Protein AF-M7A077-F1 (afdb_monomer_lite)

Organism: NCBI:txid1193029

Foldseek 3Di:
DPPQVVVQVVLVVVLVVVVVLVCQLCVVDPDHDPPRHNPQDQKDKGWGADDPSPDIDIDMDGSDDDPDDDDDDDDDDDDDADADDDQQAKFFFADKFFDADDPPDPDDAGFMWTWTHGPPRHIYIAQEAEPVRHTHRGCPPPDHRHWMFGWHADPNHIYTYTD

InterPro domains:
  IPR050521 3-ketoacyl-CoA Thiolase [PTHR42689] (1-67)

Structure (mmCIF, N/CA/C/O backbone):
data_AF-M7A077-F1
#
_entry.id   AF-M7A077-F1
#
loop_
_atom_site.group_PDB
_atom_site.id
_atom_site.type_symbol
_atom_site.label_atom_id
_atom_site.label_alt_id
_atom_site.label_comp_id
_atom_site.label_asym_id
_atom_site.label_entity_id
_atom_site.label_seq_id
_atom_site.pdbx_PDB_ins_code
_atom_site.Cartn_x
_atom_site.Cartn_y
_atom_site.Cartn_z
_atom_site.occupancy
_atom_site.B_iso_or_equiv
_atom_site.auth_seq_id
_atom_site.auth_comp_id
_atom_site.auth_asym_id
_atom_site.auth_atom_id
_atom_site.pdbx_PDB_model_num
ATOM 1 N N . MET A 1 1 ? 6.817 17.463 9.841 1.00 39.44 1 MET A N 1
ATOM 2 C CA . MET A 1 1 ? 6.499 17.408 8.392 1.00 39.44 1 MET A CA 1
ATOM 3 C C . MET A 1 1 ? 7.681 16.947 7.508 1.00 39.44 1 MET A C 1
ATOM 5 O O . MET A 1 1 ? 7.687 17.249 6.327 1.00 39.44 1 MET A O 1
ATOM 9 N N . GLY A 1 2 ? 8.654 16.165 8.010 1.00 39.72 2 GLY A N 1
ATOM 10 C CA . GLY A 1 2 ? 9.812 15.716 7.203 1.00 39.72 2 GLY A CA 1
ATOM 11 C C . GLY A 1 2 ? 9.688 14.331 6.543 1.00 39.72 2 GLY A C 1
ATOM 12 O O . GLY A 1 2 ? 10.384 14.053 5.576 1.00 39.72 2 GLY A O 1
ATOM 13 N N . GLY A 1 3 ? 8.797 13.455 7.027 1.00 54.88 3 GLY A N 1
ATOM 14 C CA . GLY A 1 3 ? 8.741 12.056 6.569 1.00 54.88 3 GLY A CA 1
ATOM 15 C C . GLY A 1 3 ? 8.270 11.871 5.121 1.00 54.88 3 GLY A C 1
ATOM 16 O O . GLY A 1 3 ? 8.875 11.115 4.370 1.00 54.88 3 GLY A O 1
ATOM 17 N N . ILE A 1 4 ? 7.223 12.593 4.705 1.00 54.47 4 ILE A N 1
ATOM 18 C CA . ILE A 1 4 ? 6.615 12.428 3.371 1.00 54.47 4 ILE A CA 1
ATOM 19 C C . ILE A 1 4 ? 7.533 12.961 2.260 1.00 54.47 4 ILE A C 1
ATOM 21 O O . ILE A 1 4 ? 7.676 12.315 1.224 1.00 54.47 4 ILE A O 1
ATOM 25 N N . LEU A 1 5 ? 8.194 14.101 2.487 1.00 53.22 5 LEU A N 1
ATOM 26 C CA . LEU A 1 5 ? 9.133 14.688 1.522 1.00 53.22 5 LEU A CA 1
ATOM 27 C C . LEU A 1 5 ? 10.370 13.797 1.324 1.00 53.22 5 LEU A C 1
ATOM 29 O O . LEU A 1 5 ? 10.790 13.575 0.190 1.00 53.22 5 LEU A O 1
ATOM 33 N N . ASN A 1 6 ? 10.890 13.203 2.403 1.00 62.00 6 ASN A N 1
ATOM 34 C CA . ASN A 1 6 ? 12.006 12.257 2.326 1.00 62.00 6 ASN A CA 1
ATOM 35 C C . ASN A 1 6 ? 11.626 10.966 1.588 1.00 62.00 6 ASN A C 1
ATOM 37 O O . ASN A 1 6 ? 12.433 10.431 0.832 1.00 62.00 6 ASN A O 1
ATOM 41 N N . TYR A 1 7 ? 10.395 10.479 1.765 1.00 65.94 7 TYR A N 1
ATOM 42 C CA . TYR A 1 7 ? 9.915 9.277 1.083 1.00 65.94 7 TYR A CA 1
ATOM 43 C C . TYR A 1 7 ? 9.763 9.487 -0.430 1.00 65.94 7 TYR A C 1
ATOM 45 O O . TYR A 1 7 ? 10.222 8.666 -1.222 1.00 65.94 7 TYR A O 1
ATOM 53 N N . GLN A 1 8 ? 9.192 10.622 -0.850 1.00 67.06 8 GLN A N 1
ATOM 54 C CA . GLN A 1 8 ? 9.086 10.975 -2.271 1.00 67.06 8 GLN A CA 1
ATOM 55 C C . GLN A 1 8 ? 10.462 11.127 -2.933 1.00 67.06 8 GLN A C 1
ATOM 57 O O . GLN A 1 8 ? 10.668 10.633 -4.045 1.00 67.06 8 GLN A O 1
ATOM 62 N N . ALA A 1 9 ? 11.411 11.762 -2.240 1.00 71.25 9 ALA A N 1
ATOM 63 C CA . ALA A 1 9 ? 12.787 11.879 -2.708 1.00 71.25 9 ALA A CA 1
ATOM 64 C C . ALA A 1 9 ? 13.456 10.501 -2.854 1.00 71.25 9 ALA A C 1
ATOM 66 O O . ALA A 1 9 ? 14.005 10.205 -3.913 1.00 71.25 9 ALA A O 1
ATOM 67 N N . ALA A 1 10 ? 13.346 9.630 -1.846 1.00 76.94 10 ALA A N 1
ATOM 68 C CA . ALA A 1 10 ? 13.917 8.283 -1.883 1.00 76.94 10 ALA A CA 1
ATOM 69 C C . ALA A 1 10 ? 13.359 7.429 -3.037 1.00 76.94 10 ALA A C 1
ATOM 71 O O . ALA A 1 10 ? 14.128 6.794 -3.757 1.00 76.94 10 ALA A O 1
ATOM 72 N N . MET A 1 11 ? 12.041 7.460 -3.268 1.00 74.81 11 MET A N 1
ATOM 73 C CA . MET A 1 11 ? 11.418 6.755 -4.399 1.00 74.81 11 MET A CA 1
ATOM 74 C C . MET A 1 11 ? 11.903 7.284 -5.752 1.00 74.81 11 MET A C 1
ATOM 76 O O . MET A 1 11 ? 12.205 6.503 -6.653 1.00 74.81 11 MET A O 1
ATOM 80 N N . SER A 1 12 ? 12.021 8.607 -5.888 1.00 74.62 12 SER A N 1
ATOM 81 C CA . SER A 1 12 ? 12.482 9.235 -7.132 1.00 74.62 12 SER A CA 1
ATOM 82 C C . SER A 1 12 ? 13.937 8.870 -7.436 1.00 74.62 12 SER A C 1
ATOM 84 O O . SER A 1 12 ? 14.266 8.544 -8.575 1.00 74.62 12 SER A O 1
ATOM 86 N N . VAL A 1 13 ? 14.794 8.859 -6.409 1.00 82.50 13 VAL A N 1
ATOM 87 C CA . VAL A 1 13 ? 16.189 8.411 -6.520 1.00 82.50 13 VAL A CA 1
ATOM 88 C C . VAL A 1 13 ? 16.253 6.937 -6.920 1.00 82.50 13 VAL A C 1
ATOM 90 O O . VAL A 1 13 ? 16.989 6.614 -7.842 1.00 82.50 13 VAL A O 1
ATOM 93 N N . SER A 1 14 ? 15.441 6.064 -6.315 1.00 84.38 14 SER A N 1
ATOM 94 C CA . SER A 1 14 ? 15.400 4.633 -6.658 1.00 84.38 14 SER A CA 1
ATOM 95 C C . SER A 1 14 ? 15.002 4.376 -8.119 1.00 84.38 14 SER A C 1
ATOM 97 O O . SER A 1 14 ? 15.630 3.567 -8.805 1.00 84.38 14 SER A O 1
ATOM 99 N N . ALA A 1 15 ? 13.995 5.090 -8.630 1.00 83.19 15 ALA A N 1
ATOM 100 C CA . ALA A 1 15 ? 13.599 4.976 -10.033 1.00 83.19 15 ALA A CA 1
ATOM 101 C C . ALA A 1 15 ? 14.699 5.496 -10.978 1.00 83.19 15 ALA A C 1
ATOM 103 O O . ALA A 1 15 ? 14.980 4.879 -12.007 1.00 83.19 15 ALA A O 1
ATOM 104 N N . ALA A 1 16 ? 15.348 6.610 -10.616 1.00 85.69 16 ALA A N 1
ATOM 105 C CA . ALA A 1 16 ? 16.442 7.185 -11.391 1.00 85.69 16 ALA A CA 1
ATOM 106 C C . ALA A 1 16 ? 17.669 6.262 -11.435 1.00 85.69 16 ALA A C 1
ATOM 108 O O . ALA A 1 16 ? 18.238 6.074 -12.507 1.00 85.69 16 ALA A O 1
ATOM 109 N N . THR A 1 17 ? 18.048 5.637 -10.316 1.00 88.06 17 THR A N 1
ATOM 110 C CA . THR A 1 17 ? 19.149 4.661 -10.287 1.00 88.06 17 THR A CA 1
ATOM 111 C C . THR A 1 17 ? 18.831 3.434 -11.134 1.00 88.06 17 THR A C 1
ATOM 113 O O . THR A 1 17 ? 19.684 2.984 -11.888 1.00 88.06 17 THR A O 1
ATOM 116 N N . GLY A 1 18 ? 17.582 2.955 -11.118 1.00 88.56 18 GLY A N 1
ATOM 117 C CA . GLY A 1 18 ? 17.165 1.865 -12.003 1.00 88.56 18 GLY A CA 1
ATOM 118 C C . GLY A 1 18 ? 17.295 2.230 -13.486 1.00 88.56 18 GLY A C 1
ATOM 119 O O . GLY A 1 18 ? 17.763 1.423 -14.284 1.00 88.56 18 GLY A O 1
ATOM 120 N N . LEU A 1 19 ? 16.943 3.463 -13.870 1.00 89.62 19 LEU A N 1
ATOM 121 C CA . LEU A 1 19 ? 17.150 3.939 -15.242 1.00 89.62 19 LEU A CA 1
ATOM 122 C C . LEU A 1 19 ? 18.638 4.002 -15.608 1.00 89.62 19 LEU A C 1
ATOM 124 O O . LEU A 1 19 ? 18.996 3.695 -16.747 1.00 89.62 19 LEU A O 1
ATOM 128 N 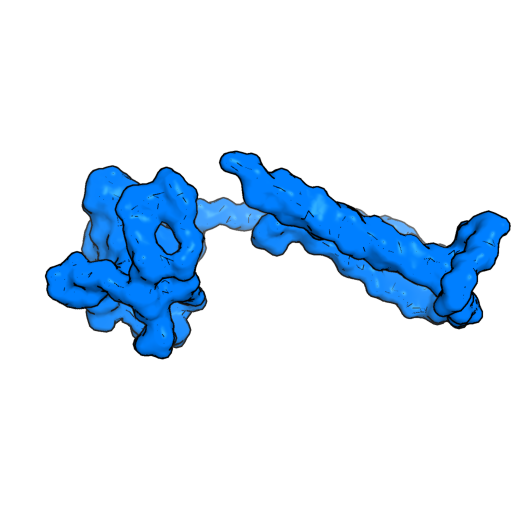N . VAL A 1 20 ? 19.487 4.377 -14.648 1.00 89.75 20 VAL A N 1
ATOM 129 C CA . VAL A 1 20 ? 20.937 4.392 -14.840 1.00 89.75 20 VAL A CA 1
ATOM 130 C C . VAL A 1 20 ? 21.465 2.991 -15.138 1.00 89.75 20 VAL A C 1
ATOM 132 O O . VAL A 1 20 ? 22.175 2.800 -16.123 1.00 89.75 20 VAL A O 1
ATOM 135 N N . ASP A 1 21 ? 21.038 1.990 -14.373 1.00 89.19 21 ASP A N 1
ATOM 136 C CA . ASP A 1 21 ? 21.452 0.601 -14.585 1.00 89.19 21 ASP A CA 1
ATOM 137 C C . ASP A 1 21 ? 20.998 0.066 -15.948 1.00 89.19 21 ASP A C 1
ATOM 139 O O . ASP A 1 21 ? 21.773 -0.570 -16.670 1.00 89.19 21 ASP A O 1
ATOM 143 N N . VAL A 1 22 ? 19.760 0.376 -16.356 1.00 91.62 22 VAL A N 1
ATOM 144 C CA . VAL A 1 22 ? 19.272 0.023 -17.696 1.00 91.62 22 VAL A CA 1
ATOM 145 C C . VAL A 1 22 ? 20.150 0.669 -18.768 1.00 91.62 22 VAL A C 1
ATOM 147 O O . VAL A 1 22 ? 20.626 -0.023 -19.665 1.00 91.62 22 VAL A O 1
ATOM 150 N N . ALA A 1 23 ? 20.419 1.972 -18.682 1.00 90.69 23 ALA A N 1
ATOM 151 C CA . ALA A 1 23 ? 21.260 2.654 -19.663 1.00 90.69 23 ALA A CA 1
ATOM 152 C C . ALA A 1 23 ? 22.685 2.070 -19.723 1.00 90.69 23 ALA A C 1
ATOM 154 O O . ALA A 1 23 ? 23.244 1.933 -20.816 1.00 90.69 23 ALA A O 1
ATOM 155 N N . ALA A 1 24 ? 23.246 1.658 -18.581 1.00 91.69 24 ALA A N 1
ATOM 156 C CA . ALA A 1 24 ? 24.561 1.029 -18.505 1.00 91.69 24 ALA A CA 1
ATOM 157 C C . ALA A 1 24 ? 24.590 -0.343 -19.193 1.00 91.69 24 ALA A C 1
ATOM 159 O O . ALA A 1 24 ? 25.453 -0.581 -20.037 1.00 91.69 24 ALA A O 1
ATOM 160 N N . H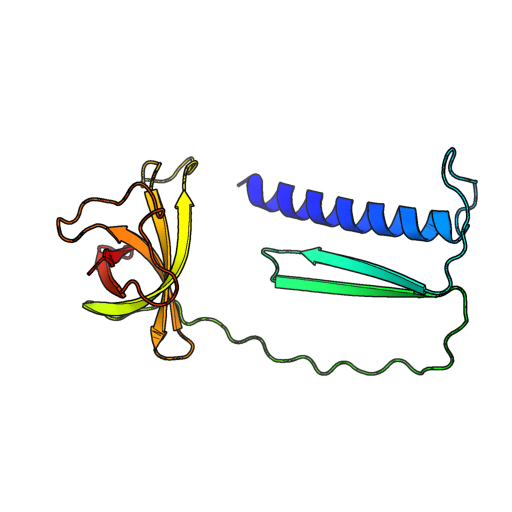IS A 1 25 ? 23.614 -1.217 -18.929 1.00 91.12 25 HIS A N 1
ATOM 161 C CA . HIS A 1 25 ? 23.548 -2.538 -19.566 1.00 91.12 25 HIS A CA 1
ATOM 162 C C . HIS A 1 25 ? 23.327 -2.481 -21.083 1.00 91.12 25 HIS A C 1
ATOM 164 O O . HIS A 1 25 ? 23.761 -3.383 -21.802 1.00 91.12 25 HIS A O 1
ATOM 170 N N . TYR A 1 26 ? 22.687 -1.425 -21.586 1.00 92.00 26 TYR A N 1
ATOM 171 C CA . TYR A 1 26 ? 22.537 -1.184 -23.025 1.00 92.00 26 TYR A CA 1
ATOM 172 C C . TYR A 1 26 ? 23.768 -0.512 -23.652 1.00 92.00 26 TYR A C 1
ATOM 174 O O . TYR A 1 26 ? 23.871 -0.461 -24.878 1.00 92.00 26 TYR A O 1
ATOM 182 N N . GLY A 1 27 ? 24.717 -0.036 -22.840 1.00 89.38 27 GLY A N 1
ATOM 183 C CA . GLY A 1 27 ? 25.904 0.677 -23.307 1.00 89.38 27 GLY A CA 1
ATOM 184 C C . GLY A 1 27 ? 25.581 2.061 -23.877 1.00 89.38 27 GLY A C 1
ATOM 185 O O . GLY A 1 27 ? 26.189 2.467 -24.860 1.00 89.38 27 GLY A O 1
ATOM 186 N N . LEU A 1 28 ? 24.596 2.762 -23.303 1.00 88.62 28 LEU A N 1
ATOM 187 C CA . LEU A 1 28 ? 24.149 4.083 -23.774 1.00 88.62 28 LEU A CA 1
ATOM 188 C C . LEU A 1 28 ? 24.957 5.251 -23.188 1.00 88.62 28 LEU A C 1
ATOM 190 O O . LEU A 1 28 ? 24.756 6.398 -23.587 1.00 88.62 28 LEU A O 1
ATOM 194 N N . TYR A 1 29 ? 25.850 4.986 -22.236 1.00 84.25 29 TYR A N 1
ATOM 195 C CA . TYR A 1 29 ? 26.703 6.014 -21.650 1.00 84.25 29 TYR A CA 1
ATOM 196 C C . TYR A 1 29 ? 27.903 6.346 -22.529 1.00 84.25 29 TYR A C 1
ATOM 198 O O . TYR A 1 29 ? 28.492 5.477 -23.162 1.00 84.25 29 TYR A O 1
ATOM 206 N N . SER A 1 30 ? 28.308 7.618 -22.507 1.00 79.25 30 SER A N 1
ATOM 207 C CA . SER A 1 30 ? 29.502 8.107 -23.206 1.00 79.25 30 SER A CA 1
ATOM 208 C C . SER A 1 30 ? 30.813 7.551 -22.638 1.00 79.25 30 SER A C 1
ATOM 210 O O . SER A 1 30 ? 31.835 7.590 -23.317 1.00 79.25 30 SER A O 1
ATOM 212 N N . LYS A 1 31 ? 30.794 7.038 -21.403 1.00 78.69 31 LYS A N 1
ATOM 213 C CA . LYS A 1 31 ? 31.918 6.370 -20.745 1.00 78.69 31 LYS A CA 1
ATOM 214 C C . LYS A 1 31 ? 31.429 5.066 -20.129 1.00 78.69 31 LYS A C 1
ATOM 216 O O . LYS A 1 31 ? 30.377 5.049 -19.492 1.00 78.69 31 LYS A O 1
ATOM 221 N N . GLU A 1 32 ? 32.197 3.994 -20.299 1.00 71.50 32 GLU A N 1
ATOM 222 C CA . GLU A 1 32 ? 31.885 2.712 -19.670 1.00 71.50 32 GLU A CA 1
ATOM 223 C C . GLU A 1 32 ? 31.888 2.855 -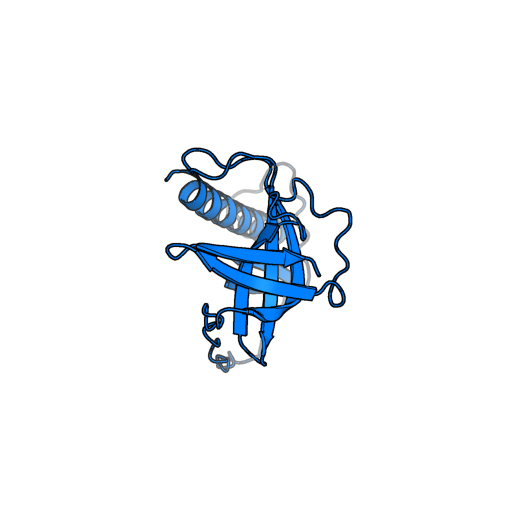18.145 1.00 71.50 32 GLU A C 1
ATOM 225 O O . GLU A 1 32 ? 32.810 3.430 -17.555 1.00 71.50 32 GLU A O 1
ATOM 230 N N . SER A 1 33 ? 30.828 2.353 -17.510 1.00 74.44 33 SER A N 1
ATOM 231 C CA . SER A 1 33 ? 30.757 2.311 -16.055 1.00 74.44 33 SER A CA 1
ATOM 232 C C . SER A 1 33 ? 31.672 1.194 -15.555 1.00 74.44 33 SER A C 1
ATOM 234 O O . SER A 1 33 ? 31.498 0.046 -15.979 1.00 74.44 33 SER A O 1
ATOM 236 N N . PRO A 1 34 ? 32.624 1.478 -14.648 1.00 73.62 34 PRO A N 1
ATOM 237 C CA . PRO A 1 34 ? 33.449 0.432 -14.069 1.00 73.62 34 PRO A CA 1
ATOM 238 C C . PRO A 1 34 ? 32.543 -0.595 -13.377 1.00 73.62 34 PRO A C 1
ATOM 240 O O . PRO A 1 34 ? 31.605 -0.227 -12.671 1.00 73.62 34 PRO A O 1
ATOM 243 N N . ASN A 1 35 ? 32.827 -1.881 -13.591 1.00 80.81 35 ASN A N 1
ATOM 244 C CA . ASN A 1 35 ? 32.112 -3.025 -13.008 1.00 80.81 35 ASN A CA 1
ATOM 245 C C . ASN A 1 35 ? 30.689 -3.303 -13.536 1.00 80.81 35 ASN A C 1
ATOM 247 O O . ASN A 1 35 ? 29.981 -4.104 -12.929 1.00 80.81 35 ASN A O 1
ATOM 251 N N . VAL A 1 36 ? 30.268 -2.717 -14.664 1.00 82.69 36 VAL A N 1
ATOM 252 C CA . VAL A 1 36 ? 28.998 -3.084 -15.319 1.00 82.69 36 VAL A CA 1
ATOM 253 C C . VAL A 1 36 ? 29.267 -3.790 -16.644 1.00 82.69 36 VAL A C 1
ATOM 255 O O . VAL A 1 36 ? 29.864 -3.220 -17.553 1.00 82.69 36 VAL A O 1
ATOM 258 N N . LEU A 1 37 ? 28.793 -5.032 -16.774 1.00 85.25 37 LEU A N 1
ATOM 259 C CA . LEU A 1 37 ? 28.849 -5.766 -18.037 1.00 85.25 37 LEU A CA 1
ATOM 260 C C . LEU A 1 37 ? 27.755 -5.263 -18.989 1.00 85.25 37 LEU A C 1
ATOM 262 O O . LEU A 1 37 ? 26.561 -5.329 -18.680 1.00 85.25 37 LEU A O 1
ATOM 266 N N . ILE A 1 38 ? 28.161 -4.811 -20.175 1.00 90.69 38 ILE A N 1
ATOM 267 C CA . ILE A 1 38 ? 27.242 -4.438 -21.254 1.00 90.69 38 ILE A CA 1
ATOM 268 C C . ILE A 1 38 ? 26.644 -5.721 -21.843 1.00 90.69 38 ILE A C 1
ATOM 270 O O . ILE A 1 38 ? 27.329 -6.484 -22.521 1.00 90.69 38 ILE A O 1
ATOM 274 N N . THR A 1 39 ? 25.360 -5.962 -21.582 1.00 91.19 39 THR A N 1
ATOM 275 C CA . THR A 1 39 ? 24.652 -7.193 -21.980 1.00 91.19 39 THR A CA 1
ATOM 276 C C . THR A 1 39 ? 23.661 -6.984 -23.122 1.00 91.19 39 THR A C 1
ATOM 278 O O . THR A 1 39 ? 23.282 -7.959 -23.764 1.00 91.19 39 THR A O 1
ATOM 281 N N . ARG A 1 40 ? 23.247 -5.735 -23.395 1.00 90.94 40 ARG A N 1
ATOM 282 C CA . ARG A 1 40 ? 22.274 -5.355 -24.442 1.00 90.94 40 ARG A CA 1
ATOM 283 C C . ARG A 1 40 ? 21.064 -6.299 -24.497 1.00 90.94 40 ARG A C 1
ATOM 285 O O . ARG A 1 40 ? 20.800 -6.910 -25.537 1.00 90.94 40 ARG A O 1
ATOM 292 N N . PRO A 1 41 ? 20.332 -6.447 -23.381 1.00 91.81 41 PRO A N 1
ATOM 293 C CA . PRO A 1 41 ? 19.245 -7.409 -23.300 1.00 91.81 41 PRO A CA 1
ATOM 294 C C . PRO A 1 41 ? 18.179 -7.113 -24.362 1.00 91.81 41 PRO A C 1
ATOM 296 O O . PRO A 1 41 ? 17.914 -5.958 -24.693 1.00 91.81 41 PRO A O 1
ATOM 299 N N . GLY A 1 42 ? 17.538 -8.163 -24.882 1.00 92.88 42 GLY A N 1
ATOM 300 C CA . GLY A 1 42 ? 16.487 -8.015 -25.895 1.00 92.88 42 GLY A CA 1
ATOM 301 C C . GLY A 1 42 ? 15.323 -7.139 -25.418 1.00 92.88 42 GLY A C 1
ATOM 302 O O . GLY A 1 42 ? 14.769 -6.356 -26.192 1.00 92.88 42 GLY A O 1
ATOM 303 N N . LYS A 1 43 ? 14.953 -7.259 -24.135 1.00 93.25 43 LYS A N 1
ATOM 304 C CA . LYS A 1 43 ? 13.930 -6.441 -23.472 1.00 93.25 43 LYS A CA 1
ATOM 305 C C . LYS A 1 43 ? 14.273 -6.239 -21.997 1.00 93.25 43 LYS A C 1
ATOM 307 O O . LYS A 1 43 ? 14.776 -7.155 -21.351 1.00 93.25 43 LYS A O 1
ATOM 312 N N . THR A 1 44 ? 13.927 -5.076 -21.456 1.00 93.88 44 THR A N 1
ATOM 313 C CA . THR A 1 44 ? 14.046 -4.757 -20.026 1.00 93.88 44 THR A CA 1
ATOM 314 C C . THR A 1 44 ? 12.814 -4.007 -19.563 1.00 93.88 44 THR A C 1
ATOM 316 O O . THR A 1 44 ? 12.350 -3.102 -20.250 1.00 93.88 44 THR A O 1
ATOM 319 N N . LEU A 1 45 ? 12.288 -4.372 -18.397 1.00 93.44 45 LEU A N 1
ATOM 320 C CA . LEU A 1 45 ? 11.172 -3.685 -17.762 1.00 93.44 45 LEU A CA 1
ATOM 321 C C . LEU A 1 45 ? 11.698 -2.869 -16.583 1.00 93.44 45 LEU A C 1
ATOM 323 O O . LEU A 1 45 ? 12.383 -3.408 -15.719 1.00 93.44 45 LEU A O 1
ATOM 327 N N . LEU A 1 46 ? 11.343 -1.589 -16.545 1.00 91.50 46 LEU A N 1
ATOM 328 C CA . LEU A 1 46 ? 11.566 -0.700 -15.413 1.00 91.50 46 LEU A CA 1
ATOM 329 C C . LEU A 1 46 ? 10.210 -0.255 -14.869 1.00 91.50 46 LEU A C 1
ATOM 331 O O . LEU A 1 46 ? 9.389 0.290 -15.609 1.00 91.50 46 LEU A O 1
ATOM 335 N N . GLY A 1 47 ? 9.983 -0.485 -13.580 1.00 88.62 47 GLY A N 1
ATOM 336 C CA . GLY A 1 47 ? 8.831 0.032 -12.849 1.00 88.62 47 GLY A CA 1
ATOM 337 C C . GLY A 1 47 ? 9.241 1.193 -11.949 1.00 88.62 47 GLY A C 1
ATOM 338 O O . GLY A 1 47 ? 10.312 1.163 -11.351 1.00 88.62 47 GLY A O 1
ATOM 339 N N . GLY A 1 48 ? 8.384 2.202 -11.843 1.00 84.25 48 GLY A N 1
ATOM 340 C CA . GLY A 1 48 ? 8.505 3.292 -10.883 1.00 84.25 48 GLY A CA 1
ATOM 341 C C . GLY A 1 48 ? 7.216 3.428 -10.083 1.00 84.25 48 GLY A C 1
ATOM 342 O O . GLY A 1 48 ? 6.133 3.432 -10.666 1.00 84.25 48 GLY A O 1
ATOM 343 N N . ASN A 1 49 ? 7.347 3.559 -8.766 1.00 84.94 49 ASN A N 1
ATOM 344 C CA . ASN A 1 49 ? 6.238 3.749 -7.836 1.00 84.94 49 ASN A CA 1
ATOM 345 C C . ASN A 1 49 ? 6.382 5.110 -7.131 1.00 84.94 49 ASN A C 1
ATOM 347 O O . ASN A 1 49 ? 7.496 5.521 -6.805 1.00 84.94 49 ASN A O 1
ATOM 351 N N . GLY A 1 50 ? 5.274 5.821 -6.923 1.00 78.00 50 GLY A N 1
ATOM 352 C CA . GLY A 1 50 ? 5.217 7.092 -6.214 1.00 78.00 50 GLY A CA 1
ATOM 353 C C . GLY A 1 50 ? 3.944 7.276 -5.382 1.00 78.00 50 GLY A C 1
ATOM 354 O O . GLY A 1 50 ? 2.902 6.663 -5.622 1.00 78.00 50 GLY A O 1
ATOM 355 N N . GLY A 1 51 ? 4.015 8.190 -4.409 1.00 77.69 51 GLY A N 1
ATOM 356 C CA . GLY A 1 51 ? 2.925 8.438 -3.458 1.00 77.69 51 GLY A CA 1
ATOM 357 C C . GLY A 1 51 ? 2.850 7.348 -2.390 1.00 77.69 51 GLY A C 1
ATOM 358 O O . GLY A 1 51 ? 3.883 6.895 -1.929 1.00 77.69 51 GLY A O 1
ATOM 359 N N . ILE A 1 52 ? 1.649 6.933 -1.986 1.00 75.88 52 ILE A N 1
ATOM 360 C CA . ILE A 1 52 ? 1.438 5.703 -1.198 1.00 75.88 52 ILE A CA 1
ATOM 361 C C . ILE A 1 52 ? 0.897 4.654 -2.169 1.00 75.88 52 ILE A C 1
ATOM 363 O O . ILE A 1 52 ? -0.291 4.346 -2.158 1.00 75.88 52 ILE A O 1
ATOM 367 N N . ASP A 1 53 ? 1.749 4.232 -3.104 1.00 75.62 53 ASP A N 1
ATOM 368 C CA . ASP A 1 53 ? 1.381 3.339 -4.212 1.00 75.62 53 ASP A CA 1
ATOM 369 C C . ASP A 1 53 ? 0.267 3.874 -5.137 1.00 75.62 53 ASP A C 1
ATOM 371 O O . ASP A 1 53 ? -0.468 3.137 -5.792 1.00 75.62 53 ASP A O 1
ATOM 375 N N . SER A 1 54 ? 0.110 5.199 -5.194 1.00 71.81 54 SER A N 1
ATOM 376 C CA . SER A 1 54 ? -0.957 5.845 -5.964 1.00 71.81 54 SER A CA 1
ATOM 377 C C . SER A 1 54 ? -0.561 6.155 -7.407 1.00 71.81 54 SER A C 1
ATOM 379 O O . SER A 1 54 ? -1.434 6.399 -8.243 1.00 71.81 54 SER A O 1
ATOM 381 N N . ILE A 1 55 ? 0.737 6.152 -7.714 1.00 76.81 55 ILE A N 1
ATOM 382 C CA . ILE A 1 55 ? 1.276 6.395 -9.051 1.00 76.81 55 ILE A CA 1
ATOM 383 C C . ILE A 1 55 ? 2.212 5.244 -9.395 1.00 76.81 55 ILE A C 1
ATOM 385 O O . ILE A 1 55 ? 3.255 5.086 -8.774 1.00 76.81 55 ILE A O 1
ATOM 389 N N . ASN A 1 56 ? 1.859 4.486 -10.429 1.00 82.44 56 ASN A N 1
ATOM 390 C CA . ASN A 1 56 ? 2.681 3.405 -10.953 1.00 82.44 56 ASN A CA 1
ATOM 391 C C . ASN A 1 56 ? 2.976 3.663 -12.431 1.00 82.44 56 ASN A C 1
ATOM 393 O O . ASN A 1 56 ? 2.063 3.837 -13.241 1.00 82.44 56 ASN A O 1
ATOM 397 N N . SER A 1 57 ? 4.259 3.686 -12.769 1.00 83.06 57 SER A N 1
ATOM 398 C CA . SER A 1 57 ? 4.771 3.918 -14.116 1.00 83.06 57 SER A CA 1
ATOM 399 C C . SER A 1 57 ? 5.592 2.718 -14.556 1.00 83.06 57 SER A C 1
ATOM 401 O O . SER A 1 57 ? 6.367 2.173 -13.778 1.00 83.06 57 SER A O 1
ATOM 403 N N . VAL A 1 58 ? 5.447 2.315 -15.816 1.00 87.56 58 VAL A N 1
ATOM 404 C CA . VAL A 1 58 ? 6.224 1.215 -16.395 1.00 87.56 58 VAL A CA 1
ATOM 405 C C . VAL A 1 58 ? 6.819 1.674 -17.716 1.00 87.56 58 VAL A C 1
ATOM 407 O O . VAL A 1 58 ? 6.110 2.216 -18.565 1.00 87.56 58 VAL A O 1
ATOM 410 N N . ALA A 1 59 ? 8.111 1.423 -17.895 1.00 89.38 59 ALA A N 1
ATOM 411 C CA . ALA A 1 59 ? 8.814 1.578 -19.156 1.00 89.38 59 ALA A CA 1
ATOM 412 C C . ALA A 1 59 ? 9.381 0.225 -19.593 1.00 89.38 59 ALA A C 1
ATOM 414 O O . ALA A 1 59 ? 9.943 -0.517 -18.788 1.00 89.38 59 ALA A O 1
ATOM 415 N N . ILE A 1 60 ? 9.231 -0.095 -20.878 1.00 91.06 60 ILE A N 1
ATOM 416 C CA . ILE A 1 60 ? 9.867 -1.259 -21.493 1.00 91.06 60 ILE A CA 1
ATOM 417 C C . ILE A 1 60 ? 10.912 -0.739 -22.473 1.00 91.06 60 ILE A C 1
ATOM 419 O O . ILE A 1 60 ? 10.581 -0.017 -23.412 1.00 91.06 60 ILE A O 1
ATOM 423 N N . PHE A 1 61 ? 12.160 -1.125 -22.249 1.00 91.88 61 PHE A N 1
ATOM 424 C C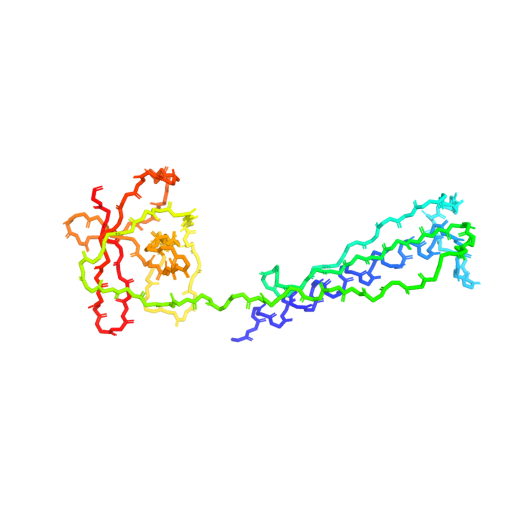A . PHE A 1 61 ? 13.289 -0.871 -23.134 1.00 91.88 61 PHE A CA 1
ATOM 425 C C . PHE A 1 61 ? 13.538 -2.113 -23.987 1.00 91.88 61 PHE A C 1
ATOM 427 O O . PHE A 1 61 ? 13.275 -3.235 -23.549 1.00 91.88 61 PHE A O 1
ATOM 434 N N . SER A 1 62 ? 14.011 -1.921 -25.214 1.00 91.19 62 SER A N 1
ATOM 435 C CA . SER A 1 62 ? 14.367 -3.015 -26.113 1.00 91.19 62 SER A CA 1
ATOM 436 C C . SER A 1 62 ? 15.541 -2.606 -26.984 1.00 91.19 62 SER A C 1
ATOM 438 O O . SER A 1 62 ? 15.648 -1.445 -27.379 1.00 91.19 62 SER A O 1
ATOM 440 N N . SER A 1 63 ? 16.424 -3.561 -27.266 1.00 91.12 63 SER A N 1
ATOM 441 C CA . SER A 1 63 ? 17.511 -3.389 -28.232 1.00 91.12 63 SER A CA 1
ATOM 442 C C . SER A 1 63 ? 17.023 -3.530 -29.676 1.00 91.12 63 SER A C 1
ATOM 444 O O . SER A 1 63 ? 17.750 -3.199 -30.610 1.00 91.12 63 SER A O 1
ATOM 446 N N . GLU A 1 64 ? 15.774 -3.967 -29.865 1.00 90.50 64 GLU A N 1
ATOM 447 C CA . GLU A 1 64 ? 15.113 -4.055 -31.157 1.00 90.50 64 GLU A CA 1
ATOM 448 C C . GLU A 1 64 ? 14.199 -2.837 -31.382 1.00 90.50 64 GLU A C 1
ATOM 450 O O . GLU A 1 64 ? 13.411 -2.466 -30.505 1.00 90.50 64 GLU A O 1
ATOM 455 N N . PRO A 1 65 ? 14.245 -2.209 -32.567 1.00 85.56 65 PRO A N 1
ATOM 456 C CA . PRO A 1 65 ? 13.378 -1.084 -32.878 1.00 85.56 65 PRO A CA 1
ATOM 457 C C . PRO A 1 65 ? 11.909 -1.519 -32.957 1.00 85.56 65 PRO A C 1
ATOM 459 O O . PRO A 1 65 ? 11.542 -2.456 -33.671 1.00 85.56 65 PRO A O 1
ATOM 462 N N . SER A 1 66 ? 11.038 -0.785 -32.265 1.00 83.94 66 SER A N 1
ATOM 463 C CA . SER A 1 66 ? 9.594 -1.010 -32.337 1.00 83.94 66 SER A CA 1
ATOM 464 C C . SER A 1 66 ? 9.016 -0.485 -33.651 1.00 83.94 66 SER A C 1
ATOM 466 O O . SER A 1 66 ? 9.251 0.657 -34.043 1.00 83.94 66 SER A O 1
ATOM 468 N N . ARG A 1 67 ? 8.180 -1.301 -34.300 1.00 85.50 67 ARG A N 1
ATOM 469 C CA . ARG A 1 67 ? 7.335 -0.886 -35.436 1.00 85.50 67 ARG A CA 1
ATOM 470 C C . ARG A 1 67 ? 5.924 -0.470 -35.002 1.00 85.50 67 ARG A C 1
ATOM 472 O O . ARG A 1 67 ? 5.105 -0.086 -35.836 1.00 85.50 67 ARG A O 1
ATOM 479 N N . LEU A 1 68 ? 5.608 -0.590 -33.711 1.00 82.44 68 LEU A N 1
ATOM 480 C CA . LEU A 1 68 ? 4.273 -0.334 -33.180 1.00 82.44 68 LEU A CA 1
ATOM 481 C C . LEU A 1 68 ? 4.053 1.164 -32.973 1.00 82.44 68 LEU A C 1
ATOM 483 O O . LEU A 1 68 ? 4.872 1.851 -32.364 1.00 82.44 68 LEU A O 1
ATOM 487 N N . LYS A 1 69 ? 2.903 1.666 -33.432 1.00 83.62 69 LYS A N 1
ATOM 488 C CA . LYS A 1 69 ? 2.484 3.042 -33.150 1.00 83.62 69 LYS A CA 1
ATOM 489 C C . LYS A 1 69 ? 2.067 3.176 -31.677 1.00 83.62 69 LYS A C 1
ATOM 491 O O . LYS A 1 69 ? 1.392 2.277 -31.166 1.00 83.62 69 LYS A O 1
ATOM 496 N N . PRO A 1 70 ? 2.395 4.295 -31.003 1.00 80.94 70 PRO A N 1
ATOM 497 C CA . PRO A 1 70 ? 1.948 4.550 -29.638 1.00 80.94 70 PRO A CA 1
ATOM 498 C C . PRO A 1 70 ? 0.423 4.458 -29.527 1.00 80.94 70 PRO A C 1
ATOM 500 O O . PRO A 1 70 ? -0.310 5.097 -30.286 1.00 80.94 70 PRO A O 1
ATOM 503 N N . LYS A 1 71 ? -0.070 3.665 -28.573 1.00 82.81 71 LYS A N 1
ATOM 504 C CA . LYS A 1 71 ? -1.505 3.536 -28.303 1.00 82.81 71 LYS A CA 1
ATOM 505 C C . LYS A 1 71 ? -1.910 4.536 -27.223 1.00 82.81 71 LYS A C 1
ATOM 507 O O . LYS A 1 71 ? -1.292 4.579 -26.163 1.00 82.81 71 LYS A O 1
ATOM 512 N N . LYS A 1 72 ? -2.985 5.300 -27.449 1.00 83.00 72 LYS A N 1
ATOM 513 C CA . LYS A 1 72 ? -3.601 6.103 -26.380 1.00 83.00 72 LYS A CA 1
ATOM 514 C C . LYS A 1 72 ? -4.134 5.170 -25.291 1.00 83.00 72 LYS A C 1
ATOM 516 O O . LYS A 1 72 ? -4.939 4.279 -25.568 1.00 83.00 72 LYS A O 1
ATOM 521 N N . ILE A 1 73 ? -3.685 5.382 -24.059 1.00 80.00 73 ILE A N 1
ATOM 522 C CA . ILE A 1 73 ? -4.132 4.614 -22.897 1.00 80.00 73 ILE A CA 1
ATOM 523 C C . ILE A 1 73 ? -5.506 5.138 -22.466 1.00 80.00 73 ILE A C 1
ATOM 525 O O . ILE A 1 73 ? -5.718 6.347 -22.372 1.00 80.00 73 ILE A O 1
ATOM 529 N N . LYS A 1 74 ? -6.454 4.230 -22.205 1.00 81.31 74 LYS A N 1
ATOM 530 C CA . LYS A 1 74 ? -7.727 4.588 -21.567 1.00 81.31 74 LYS A CA 1
ATOM 531 C C . LYS A 1 74 ? -7.487 4.755 -20.071 1.00 81.31 74 LYS A C 1
ATOM 533 O O . LYS A 1 74 ? -7.224 3.776 -19.378 1.00 81.31 74 LYS A O 1
ATOM 538 N N . ILE A 1 75 ? -7.590 5.984 -19.586 1.00 75.62 75 ILE A N 1
ATOM 539 C CA . ILE A 1 75 ? -7.475 6.285 -18.161 1.00 75.62 75 ILE A CA 1
ATOM 540 C C . ILE A 1 75 ? -8.764 5.809 -17.480 1.00 75.62 75 ILE A C 1
ATOM 542 O O . ILE A 1 75 ? -9.854 6.275 -17.818 1.00 75.62 75 ILE A O 1
ATOM 546 N N . LYS A 1 76 ? -8.664 4.864 -16.538 1.00 74.56 76 LYS A N 1
ATOM 547 C CA . LYS A 1 76 ? -9.783 4.554 -15.638 1.00 74.56 76 LYS A CA 1
ATOM 548 C C . LYS A 1 76 ? -9.902 5.682 -14.621 1.00 74.56 76 LYS A C 1
ATOM 550 O O . LYS A 1 76 ? -8.908 6.082 -14.020 1.00 74.56 76 LYS A O 1
ATOM 555 N N . ARG A 1 77 ? -11.118 6.187 -14.418 1.00 66.88 77 ARG A N 1
ATOM 556 C CA . ARG A 1 77 ? -11.382 7.175 -13.371 1.00 66.88 77 ARG A CA 1
ATOM 557 C C . ARG A 1 77 ? -11.217 6.478 -12.021 1.00 66.88 77 ARG A C 1
ATOM 559 O O . ARG A 1 77 ? -11.907 5.497 -11.755 1.00 66.88 77 ARG A O 1
ATOM 566 N N . LEU A 1 78 ? -10.279 6.956 -11.211 1.00 66.31 78 LEU A N 1
ATOM 567 C CA . LEU A 1 78 ? -10.131 6.496 -9.835 1.00 66.31 78 LEU A CA 1
ATOM 568 C C . LEU A 1 78 ? -11.403 6.870 -9.063 1.00 66.31 78 LEU A C 1
ATOM 570 O O . LEU A 1 78 ? -11.929 7.973 -9.234 1.00 66.31 78 LEU A O 1
ATOM 574 N N . PHE A 1 79 ? -11.918 5.946 -8.253 1.00 67.81 79 PHE A N 1
ATOM 575 C CA . PHE A 1 79 ? -12.994 6.260 -7.321 1.00 67.81 79 PHE A CA 1
ATOM 576 C C . PHE A 1 79 ? -12.377 6.885 -6.070 1.00 67.81 79 PHE A C 1
ATOM 578 O O . PHE A 1 79 ? -11.367 6.407 -5.555 1.00 67.81 79 PHE A O 1
ATOM 585 N N . LEU A 1 80 ? -12.971 7.975 -5.596 1.00 65.94 80 LEU A N 1
ATOM 586 C CA . LEU A 1 80 ? -12.630 8.536 -4.297 1.00 65.94 80 LEU A CA 1
ATOM 587 C C . LEU A 1 80 ? -13.368 7.724 -3.237 1.00 65.94 80 LEU A C 1
ATOM 589 O O . LEU A 1 80 ? -14.583 7.546 -3.321 1.00 65.94 80 LEU A O 1
ATOM 593 N N . ASN A 1 81 ? -12.623 7.217 -2.260 1.00 76.38 81 ASN A N 1
ATOM 594 C CA . ASN A 1 81 ? -13.211 6.567 -1.101 1.00 76.38 81 ASN A CA 1
ATOM 595 C C . ASN A 1 81 ? -14.113 7.557 -0.343 1.00 76.38 81 ASN A C 1
ATOM 597 O O . ASN A 1 81 ? -13.712 8.699 -0.113 1.00 76.38 81 ASN A O 1
ATOM 601 N N . GLN A 1 82 ? -15.298 7.119 0.083 1.00 74.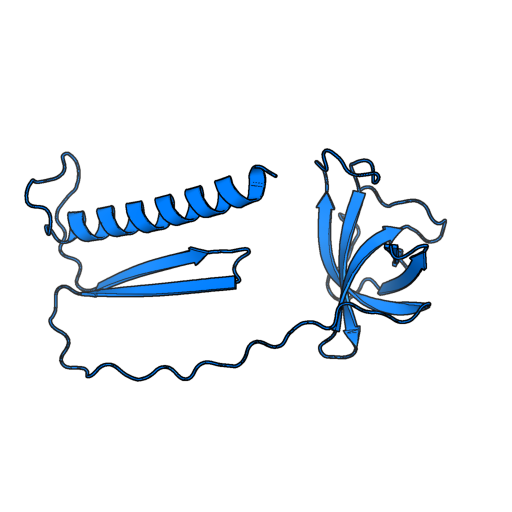06 82 GLN A N 1
ATOM 602 C CA . GLN A 1 82 ? -16.117 7.891 1.018 1.00 74.06 82 GLN A CA 1
ATOM 603 C C . GLN A 1 82 ? -15.691 7.530 2.443 1.00 74.06 82 GLN A C 1
ATOM 605 O O . GLN A 1 82 ? -15.873 6.401 2.888 1.00 74.06 82 GLN A O 1
ATOM 610 N N . ASN A 1 83 ? -15.102 8.492 3.146 1.00 74.75 83 ASN A N 1
ATOM 611 C CA . ASN A 1 83 ? -14.410 8.310 4.423 1.00 74.75 83 ASN A CA 1
ATOM 612 C C . ASN A 1 83 ? -15.315 8.480 5.657 1.00 74.75 83 ASN A C 1
ATOM 614 O O . ASN A 1 83 ? -14.838 8.888 6.714 1.00 74.75 83 ASN A O 1
ATOM 618 N N . TRP A 1 84 ? -16.608 8.181 5.536 1.00 81.75 84 TRP A N 1
ATOM 619 C CA . TRP A 1 84 ? -17.579 8.354 6.614 1.00 81.75 84 TRP A CA 1
ATOM 620 C C . TRP A 1 84 ? -18.297 7.036 6.940 1.00 81.75 84 TRP A C 1
ATOM 622 O O . TRP A 1 84 ? -18.508 6.183 6.073 1.00 81.75 84 TRP A O 1
ATOM 632 N N . ALA A 1 85 ? -18.691 6.894 8.203 1.00 86.75 85 ALA A N 1
ATOM 633 C CA . ALA A 1 85 ? -19.467 5.779 8.734 1.00 86.75 85 ALA A CA 1
ATOM 634 C C . ALA A 1 85 ? -20.569 6.326 9.646 1.00 86.75 85 ALA A C 1
ATOM 636 O O . ALA A 1 85 ? -20.348 7.321 10.343 1.00 86.75 85 ALA A O 1
ATOM 637 N N . ASN A 1 86 ? -21.739 5.686 9.643 1.00 89.44 86 ASN A N 1
ATOM 638 C CA . ASN A 1 86 ? -22.777 5.995 10.623 1.00 89.44 86 ASN A CA 1
ATOM 639 C C . ASN A 1 86 ? -22.348 5.514 12.012 1.00 89.44 86 ASN A C 1
ATOM 641 O O . ASN A 1 86 ? -21.633 4.516 12.148 1.00 89.44 86 ASN A O 1
ATOM 645 N N . ASP A 1 87 ? -22.829 6.193 13.052 1.00 91.44 87 ASP A N 1
ATOM 646 C CA . ASP A 1 87 ? -22.632 5.707 14.412 1.00 91.44 87 ASP A CA 1
ATOM 647 C C . ASP A 1 87 ? -23.292 4.332 14.578 1.00 91.44 87 ASP A C 1
ATOM 649 O O . ASP A 1 87 ? -24.411 4.099 14.117 1.00 91.44 87 ASP A O 1
ATOM 653 N N . ASN A 1 88 ? -22.582 3.414 15.230 1.00 93.81 88 ASN A N 1
ATOM 654 C CA . ASN A 1 88 ? -22.954 2.013 15.407 1.00 93.81 88 ASN A CA 1
ATOM 655 C C . ASN A 1 88 ? -23.017 1.163 14.123 1.00 93.81 88 ASN A C 1
ATOM 657 O O . ASN A 1 88 ? -23.432 0.004 14.208 1.00 93.81 88 ASN A O 1
ATOM 661 N N . GLU A 1 89 ? -22.577 1.677 12.968 1.00 94.25 89 GLU A N 1
ATOM 662 C CA . GLU A 1 89 ? -22.450 0.882 11.740 1.00 94.25 89 GLU A CA 1
ATOM 663 C C . GLU A 1 89 ? -21.412 -0.231 11.935 1.00 94.25 89 GLU A C 1
ATOM 665 O O . GLU A 1 89 ? -20.361 -0.019 12.540 1.00 94.25 89 GLU A O 1
ATOM 670 N N . ILE A 1 90 ? -21.706 -1.431 11.433 1.00 95.25 90 ILE A N 1
ATOM 671 C CA . ILE A 1 90 ? -20.796 -2.577 11.518 1.00 95.25 90 ILE A CA 1
ATOM 672 C C . ILE A 1 90 ? -20.101 -2.745 10.174 1.00 95.25 90 ILE A C 1
ATOM 674 O O . ILE A 1 90 ? -20.756 -2.902 9.144 1.00 95.25 90 ILE A O 1
ATOM 678 N N . GLY A 1 91 ? -18.774 -2.740 10.205 1.00 94.62 91 GLY A N 1
ATOM 679 C CA . GLY A 1 91 ? -17.935 -3.061 9.063 1.00 94.62 91 GLY A CA 1
ATOM 680 C C . GLY A 1 91 ? -17.121 -4.328 9.290 1.00 94.62 91 GLY A C 1
ATOM 681 O O . GLY A 1 91 ? -17.039 -4.854 10.402 1.00 94.62 91 GLY A O 1
ATOM 682 N N . THR A 1 92 ? -16.517 -4.815 8.213 1.00 95.38 92 THR A N 1
ATOM 683 C CA . THR A 1 92 ? -15.621 -5.977 8.237 1.00 95.38 92 THR A CA 1
ATOM 684 C C . THR A 1 92 ? -14.185 -5.498 8.124 1.00 95.38 92 THR A C 1
ATOM 686 O O . THR A 1 92 ? -13.885 -4.595 7.339 1.00 95.38 92 THR A O 1
ATOM 689 N N . LEU A 1 93 ? -13.290 -6.071 8.919 1.00 93.62 93 LEU A N 1
ATOM 690 C CA . LEU A 1 93 ? -11.875 -5.752 8.855 1.00 93.62 93 LEU A CA 1
ATOM 691 C C . LEU A 1 93 ? -11.317 -6.074 7.466 1.00 93.62 93 LEU A C 1
ATOM 693 O O . LEU A 1 93 ? -11.384 -7.212 7.014 1.00 93.62 93 LEU A O 1
ATOM 697 N N . TYR A 1 94 ? -10.728 -5.073 6.815 1.00 92.88 94 TYR A N 1
ATOM 698 C CA . TYR A 1 94 ? -10.061 -5.241 5.527 1.00 92.88 94 TYR A CA 1
ATOM 699 C C . TYR A 1 94 ? -8.542 -5.278 5.666 1.00 92.88 94 TYR A C 1
ATOM 701 O O . TYR A 1 94 ? -7.876 -6.002 4.952 1.00 92.88 94 TYR A O 1
ATOM 709 N N . SER A 1 95 ? -7.954 -4.496 6.562 1.00 92.88 95 SER A N 1
ATOM 710 C CA . SER A 1 95 ? -6.519 -4.571 6.853 1.00 92.88 95 SER A CA 1
ATOM 711 C C . SER A 1 95 ? -6.269 -3.988 8.227 1.00 92.88 95 SER A C 1
ATOM 713 O O . SER A 1 95 ? -7.007 -3.105 8.659 1.00 92.88 95 SER A O 1
ATOM 715 N N . SER A 1 96 ? -5.205 -4.414 8.889 1.00 94.31 96 SER A N 1
ATOM 716 C CA . SER A 1 96 ? -4.753 -3.813 10.138 1.00 94.31 96 SER A CA 1
ATOM 717 C C . SER A 1 96 ? -3.243 -3.664 10.171 1.00 94.31 96 SER A C 1
ATOM 719 O O . SER A 1 96 ? -2.535 -4.220 9.333 1.00 94.31 96 SER A O 1
ATOM 721 N N . THR A 1 97 ? -2.772 -2.845 11.103 1.00 94.50 97 THR A N 1
ATOM 722 C CA . THR A 1 97 ? -1.366 -2.786 11.483 1.00 94.50 97 THR A CA 1
ATOM 723 C C . THR A 1 97 ? -1.233 -2.336 12.931 1.00 94.50 97 THR A C 1
ATOM 725 O O . THR A 1 97 ? -2.018 -1.515 13.423 1.00 94.50 97 THR A O 1
ATOM 728 N N . THR A 1 98 ? -0.188 -2.809 13.602 1.00 95.25 98 THR A N 1
ATOM 729 C CA . THR A 1 98 ? 0.272 -2.239 14.867 1.00 95.25 98 THR A CA 1
ATOM 730 C C . THR A 1 98 ? 1.119 -0.988 14.598 1.00 95.25 98 THR A C 1
ATOM 732 O O . THR A 1 98 ? 2.181 -1.043 13.974 1.00 95.25 98 THR A O 1
ATOM 735 N N . VAL A 1 99 ? 0.677 0.166 15.099 1.00 92.62 99 VAL A N 1
ATOM 736 C CA . VAL A 1 99 ? 1.424 1.427 15.052 1.00 92.62 99 VAL A CA 1
ATOM 737 C C . VAL A 1 99 ? 2.354 1.505 16.257 1.00 92.62 99 VAL A C 1
ATOM 739 O O . VAL A 1 99 ? 1.918 1.726 17.384 1.00 92.62 99 VAL A O 1
ATOM 742 N N . ASN A 1 100 ? 3.656 1.367 16.009 1.00 91.44 100 ASN A N 1
ATOM 743 C CA . ASN A 1 100 ? 4.688 1.407 17.052 1.00 91.44 100 ASN A CA 1
ATOM 744 C C . ASN A 1 100 ? 5.315 2.797 17.249 1.00 91.44 100 ASN A C 1
ATOM 746 O O . ASN A 1 100 ? 5.884 3.077 18.303 1.00 91.44 100 ASN A O 1
ATOM 750 N N . LEU A 1 101 ? 5.176 3.692 16.267 1.00 88.88 101 LEU A N 1
ATOM 751 C CA . LEU A 1 101 ? 5.750 5.037 16.293 1.00 88.88 101 LEU A CA 1
ATOM 752 C C . LEU A 1 101 ? 4.729 6.062 15.779 1.00 88.88 101 LEU A C 1
ATOM 754 O O . LEU A 1 101 ? 4.257 5.950 14.653 1.00 88.88 101 LEU A O 1
ATOM 758 N N . ASN A 1 102 ? 4.394 7.058 16.606 1.00 87.31 102 ASN A N 1
ATOM 759 C CA . ASN A 1 102 ? 3.429 8.113 16.269 1.00 87.31 102 ASN A CA 1
ATOM 760 C C . ASN A 1 102 ? 3.797 9.464 16.925 1.00 87.31 102 ASN A C 1
ATOM 762 O O . ASN A 1 102 ? 3.089 9.942 17.817 1.00 87.31 102 ASN A O 1
ATOM 766 N N . PRO A 1 103 ? 4.949 10.060 16.573 1.00 81.00 103 PRO A N 1
ATOM 767 C CA . PRO A 1 103 ? 5.431 11.276 17.217 1.00 81.00 103 PRO A CA 1
ATOM 768 C C . PRO A 1 103 ? 4.487 12.456 16.953 1.00 81.00 103 PRO A C 1
ATOM 770 O O . PRO A 1 103 ? 4.090 12.704 15.816 1.00 81.00 103 PRO A O 1
ATOM 773 N N . GLY A 1 104 ? 4.171 13.218 18.003 1.00 74.00 104 GLY A N 1
ATOM 774 C CA . GLY A 1 104 ? 3.385 14.454 17.896 1.00 74.00 104 GLY A CA 1
ATOM 775 C C . GLY A 1 104 ? 1.865 14.272 17.851 1.00 74.00 104 GLY A C 1
ATOM 776 O O . GLY A 1 104 ? 1.160 15.235 17.568 1.00 74.00 104 GLY A O 1
ATOM 777 N N . PHE A 1 105 ? 1.352 13.074 18.146 1.00 77.12 105 PHE A N 1
ATOM 778 C CA . PHE A 1 105 ? -0.085 12.797 18.217 1.00 77.12 105 PHE A CA 1
ATOM 779 C C . PHE A 1 105 ? -0.538 12.390 19.624 1.00 77.12 105 PHE A C 1
ATOM 781 O O . PHE A 1 105 ? 0.234 11.878 20.429 1.00 77.12 105 PHE A O 1
ATOM 788 N N . ILE A 1 106 ? -1.831 12.595 19.902 1.00 79.06 106 ILE A N 1
ATOM 789 C CA . ILE A 1 106 ? -2.459 12.324 21.209 1.00 79.06 106 ILE A CA 1
ATOM 790 C C . ILE A 1 106 ? -2.547 10.814 21.503 1.00 79.06 106 ILE A C 1
ATOM 792 O O . ILE A 1 106 ? -2.490 10.396 22.659 1.00 79.06 106 ILE A O 1
ATOM 796 N N . THR A 1 107 ? -2.678 9.978 20.467 1.00 82.75 107 THR A N 1
ATOM 797 C CA . THR A 1 107 ? -2.772 8.519 20.637 1.00 82.75 107 THR A CA 1
ATOM 798 C C . THR A 1 107 ? -1.390 7.936 20.922 1.00 82.75 107 THR A C 1
ATOM 800 O O . THR A 1 107 ? -0.516 7.955 20.051 1.00 82.75 107 THR A O 1
ATOM 803 N N . LYS A 1 108 ? -1.204 7.410 22.138 1.00 87.06 108 LYS A N 1
ATOM 804 C CA . LYS A 1 108 ? 0.046 6.778 22.576 1.00 87.06 108 LYS A CA 1
ATOM 805 C C . LYS A 1 108 ? 0.244 5.424 21.894 1.00 87.06 108 LYS A C 1
ATOM 807 O O . LYS A 1 108 ? -0.688 4.629 21.820 1.00 87.06 108 LYS A O 1
ATOM 812 N N . THR A 1 109 ? 1.463 5.162 21.435 1.00 90.31 109 THR A N 1
ATOM 813 C CA . THR A 1 109 ? 1.873 3.859 20.898 1.00 90.31 109 THR A CA 1
ATOM 814 C C . THR A 1 109 ? 2.234 2.875 22.020 1.00 90.31 109 THR A C 1
ATOM 816 O O . THR A 1 109 ? 2.617 3.310 23.110 1.00 90.31 109 THR A O 1
ATOM 819 N N . PRO A 1 110 ? 2.134 1.554 21.779 1.00 93.88 110 PRO A N 1
ATOM 820 C CA . PRO A 1 110 ? 1.598 0.919 20.573 1.00 93.88 110 PRO A CA 1
ATOM 821 C C . PRO A 1 110 ? 0.061 0.902 20.546 1.00 93.88 110 PRO A C 1
ATOM 823 O O . PRO A 1 110 ? -0.584 0.858 21.594 1.00 93.88 110 PRO A O 1
ATOM 826 N N . TYR A 1 111 ? -0.520 0.931 19.348 1.00 93.81 111 TYR A N 1
ATOM 827 C CA . TYR A 1 111 ? -1.960 0.757 19.141 1.00 93.81 111 TYR A CA 1
ATOM 828 C C . TYR A 1 111 ? -2.263 0.115 17.790 1.00 93.81 111 TYR A C 1
ATOM 830 O O . TYR A 1 111 ? -1.458 0.180 16.865 1.00 93.81 111 TYR A O 1
ATOM 838 N N . SER A 1 112 ? -3.445 -0.475 17.671 1.00 94.69 112 SER A N 1
ATOM 839 C CA . SER A 1 112 ? -3.906 -1.130 16.451 1.00 94.69 112 SER A CA 1
ATOM 840 C C . SER A 1 112 ? -4.720 -0.158 15.613 1.00 94.69 112 SER A C 1
ATOM 842 O O . SER A 1 112 ? -5.680 0.450 16.098 1.00 94.69 112 SER A O 1
ATOM 844 N N . LEU A 1 113 ? -4.344 -0.040 14.347 1.00 94.94 113 LEU A N 1
ATOM 845 C CA . LEU A 1 113 ? -5.032 0.748 13.339 1.00 94.94 113 LEU A CA 1
ATOM 846 C C . LEU A 1 113 ? -5.650 -0.210 12.325 1.00 94.94 113 LEU A C 1
ATOM 848 O O . LEU A 1 113 ? -4.963 -1.096 11.823 1.00 94.94 113 LEU A O 1
ATOM 852 N N . ALA A 1 114 ? -6.929 -0.032 12.017 1.00 94.69 114 ALA A N 1
ATOM 853 C CA . ALA A 1 114 ? -7.652 -0.878 11.080 1.00 94.69 114 ALA A CA 1
ATOM 854 C C . ALA A 1 114 ? -8.253 -0.061 9.938 1.00 94.69 114 ALA A C 1
ATOM 856 O O . ALA A 1 114 ? -8.853 0.991 10.154 1.00 94.69 114 ALA A O 1
ATOM 857 N N . LEU A 1 115 ? -8.137 -0.588 8.723 1.00 93.62 115 LEU A N 1
ATOM 858 C CA . LEU A 1 115 ? -8.977 -0.236 7.592 1.00 93.62 115 LEU A CA 1
ATOM 859 C C . LEU A 1 115 ? -10.184 -1.173 7.599 1.00 93.62 115 LEU A C 1
ATOM 861 O O . LEU A 1 115 ? -10.043 -2.394 7.512 1.00 93.62 115 LEU A O 1
ATOM 865 N N . VAL A 1 116 ? -11.374 -0.598 7.700 1.00 94.06 116 VAL A N 1
ATOM 866 C CA . VAL A 1 116 ? -12.632 -1.333 7.793 1.00 94.06 116 VAL A CA 1
ATOM 867 C C . VAL A 1 116 ? -13.422 -1.112 6.513 1.00 94.06 116 VAL A C 1
ATOM 869 O O . VAL A 1 116 ? -13.668 0.025 6.107 1.00 94.06 116 VAL A O 1
ATOM 872 N N . LYS A 1 117 ? -13.815 -2.212 5.875 1.00 92.62 117 LYS A N 1
ATOM 873 C CA . LYS A 1 117 ? -14.738 -2.227 4.746 1.00 92.62 117 LYS A CA 1
ATOM 874 C C . LYS A 1 117 ? -16.160 -2.097 5.277 1.00 92.62 117 LYS A C 1
ATOM 876 O O . LYS A 1 117 ? -16.637 -2.955 6.021 1.00 92.62 117 LYS A O 1
ATOM 881 N N . MET A 1 118 ? -16.824 -1.019 4.886 1.00 92.06 118 MET A N 1
ATOM 882 C CA . MET A 1 118 ? -18.226 -0.765 5.206 1.00 92.06 118 MET A CA 1
ATOM 883 C C . MET A 1 118 ? -19.102 -1.306 4.061 1.00 92.06 118 MET A C 1
ATOM 885 O O . MET A 1 118 ? -18.733 -2.267 3.377 1.00 92.06 118 MET A O 1
ATOM 889 N N . GLN A 1 119 ? -20.266 -0.698 3.816 1.00 84.88 119 GLN A N 1
ATOM 890 C CA . GLN A 1 119 ? -21.039 -0.965 2.599 1.00 84.88 119 GLN A CA 1
ATOM 891 C C . GLN A 1 119 ? -20.197 -0.751 1.317 1.00 84.88 119 GLN A C 1
ATOM 893 O O . GLN A 1 119 ? -19.186 -0.041 1.354 1.00 84.88 119 GLN A O 1
ATOM 898 N N . PRO A 1 120 ? -20.594 -1.340 0.169 1.00 79.44 120 PRO A N 1
ATOM 899 C CA . PRO A 1 120 ? -19.797 -1.322 -1.056 1.00 79.44 120 PRO A CA 1
ATOM 900 C C . PRO A 1 120 ? -19.264 0.068 -1.430 1.00 79.44 120 PRO A C 1
ATOM 902 O O . PRO A 1 120 ? -20.020 1.030 -1.541 1.00 79.44 120 PRO A O 1
ATOM 905 N N . GLY A 1 121 ? -17.947 0.158 -1.634 1.00 75.38 121 GLY A N 1
ATOM 906 C CA . GLY A 1 121 ? -17.265 1.395 -2.031 1.00 75.38 121 GLY A CA 1
ATOM 907 C C . GLY A 1 121 ? -16.913 2.357 -0.888 1.00 75.38 121 GLY A C 1
ATOM 908 O O . GLY A 1 121 ? -16.384 3.431 -1.170 1.00 75.38 121 GLY A O 1
ATOM 909 N N . ARG A 1 122 ? -17.170 1.990 0.376 1.00 88.62 122 ARG A N 1
ATOM 910 C CA . ARG A 1 122 ? -16.822 2.797 1.555 1.00 88.62 122 ARG A CA 1
ATOM 911 C C . ARG A 1 122 ? -15.828 2.066 2.455 1.00 88.62 122 ARG A C 1
ATOM 913 O O . ARG A 1 122 ? -16.082 0.946 2.897 1.00 88.62 122 ARG A O 1
ATOM 920 N N . TYR A 1 123 ? -14.718 2.729 2.753 1.00 91.19 123 TYR A N 1
ATOM 921 C CA . TYR A 1 123 ? -13.710 2.271 3.700 1.00 91.19 123 TYR A CA 1
ATOM 922 C C . TYR A 1 123 ? -13.427 3.363 4.725 1.00 91.19 123 TYR A C 1
ATOM 924 O O . TYR A 1 123 ? -13.314 4.539 4.377 1.00 91.19 123 TYR A O 1
ATOM 932 N N . VAL A 1 124 ? -13.260 2.983 5.986 1.00 92.44 124 VAL A N 1
ATOM 933 C CA . VAL A 1 124 ? -12.895 3.918 7.057 1.00 92.44 124 VAL A CA 1
ATOM 934 C C . VAL A 1 124 ? -11.687 3.410 7.820 1.00 92.44 124 VAL A C 1
ATOM 936 O O . VAL A 1 124 ? -11.505 2.206 7.983 1.00 92.44 124 VAL A O 1
ATOM 939 N N . MET A 1 125 ? -10.850 4.337 8.270 1.00 92.81 125 MET A N 1
ATOM 940 C CA . MET A 1 125 ? -9.691 4.032 9.096 1.00 92.81 125 MET A CA 1
ATOM 941 C C . MET A 1 125 ? -10.027 4.340 10.550 1.00 92.81 125 MET A C 1
ATOM 943 O O . MET A 1 125 ? -10.509 5.434 10.844 1.00 92.81 125 MET A O 1
ATOM 947 N N . VAL A 1 126 ? -9.798 3.379 11.442 1.00 93.81 126 VAL A N 1
ATOM 948 C CA . VAL A 1 126 ? -10.182 3.480 12.853 1.00 93.81 126 VAL A CA 1
ATOM 949 C C . VAL A 1 126 ? -9.097 2.948 13.774 1.00 93.81 126 VAL A C 1
ATOM 951 O O . VAL A 1 126 ? -8.418 1.970 13.462 1.00 93.81 126 VAL A O 1
ATOM 954 N N . ASN A 1 127 ? -8.987 3.561 14.949 1.00 93.81 127 ASN A N 1
ATOM 955 C CA . ASN A 1 127 ? -8.276 2.954 16.069 1.00 93.81 127 ASN A CA 1
ATOM 956 C C . ASN A 1 127 ? -9.143 1.829 16.642 1.00 93.81 127 ASN A C 1
ATOM 958 O O . ASN A 1 127 ? -10.352 2.021 16.818 1.00 93.81 127 ASN A O 1
ATOM 962 N N . VAL A 1 128 ? -8.548 0.670 16.928 1.00 95.19 128 VAL A N 1
ATOM 963 C CA . VAL A 1 128 ? -9.307 -0.505 17.379 1.00 95.19 128 VAL A CA 1
ATOM 964 C C . VAL A 1 128 ? -9.355 -0.583 18.898 1.00 95.19 128 VAL A C 1
ATOM 966 O O . VAL A 1 128 ? -8.330 -0.507 19.573 1.00 95.19 128 VAL A O 1
ATOM 969 N N . PHE A 1 129 ? -10.554 -0.774 19.433 1.00 94.56 129 PHE A N 1
ATOM 970 C CA . PHE A 1 129 ? -10.831 -0.932 20.853 1.00 94.56 129 PHE A CA 1
ATOM 971 C C . PHE A 1 129 ? -11.479 -2.291 21.102 1.00 94.56 129 PHE A C 1
ATOM 973 O O . PHE A 1 129 ? -12.194 -2.813 20.246 1.00 94.56 129 PHE A O 1
ATOM 980 N N . ASN A 1 130 ? -11.263 -2.858 22.284 1.00 93.25 130 ASN A N 1
ATOM 981 C CA . ASN A 1 130 ? -12.024 -4.023 22.719 1.00 93.25 130 ASN A CA 1
ATOM 982 C C . ASN A 1 130 ? -13.434 -3.623 23.192 1.00 93.25 130 ASN A C 1
ATOM 984 O O . ASN A 1 130 ? -13.770 -2.442 23.313 1.00 93.25 130 ASN A O 1
ATOM 988 N N . SER A 1 131 ? -14.256 -4.619 23.514 1.00 90.62 131 SER A N 1
ATOM 989 C CA . SER A 1 131 ? -15.622 -4.429 24.021 1.00 90.62 131 SER A CA 1
ATOM 990 C C . SER A 1 131 ? -15.709 -3.667 25.353 1.00 90.62 131 SER A C 1
ATOM 992 O O . SER A 1 131 ? -16.769 -3.136 25.678 1.00 90.62 131 SER A O 1
ATOM 994 N N . LYS A 1 132 ? -14.602 -3.561 26.104 1.00 91.00 132 LYS A N 1
ATOM 995 C CA . LYS A 1 132 ? -14.486 -2.767 27.340 1.00 91.00 132 LYS A CA 1
ATOM 996 C C . LYS A 1 132 ? -14.114 -1.302 27.081 1.00 91.00 132 LYS A C 1
ATOM 998 O O . LYS A 1 132 ? -14.048 -0.519 28.022 1.00 91.00 132 LYS A O 1
ATOM 1003 N N . GLY A 1 133 ? -13.871 -0.924 25.824 1.00 88.56 133 GLY A N 1
ATOM 1004 C CA . GLY A 1 133 ? -13.437 0.421 25.448 1.00 88.56 133 GLY A CA 1
ATOM 1005 C C . GLY A 1 133 ? -11.941 0.672 25.652 1.00 88.56 133 GLY A C 1
ATOM 1006 O O . GLY A 1 133 ? -11.511 1.824 25.641 1.00 88.56 133 GLY A O 1
ATOM 1007 N N . GLU A 1 134 ? -11.135 -0.377 25.818 1.00 92.06 134 GLU A N 1
ATOM 1008 C CA . GLU A 1 134 ? -9.680 -0.273 25.930 1.00 92.06 134 GLU A CA 1
ATOM 1009 C C . GLU A 1 134 ? -9.046 -0.334 24.537 1.00 92.06 134 GLU A C 1
ATOM 1011 O O . GLU A 1 134 ? -9.401 -1.182 23.716 1.00 92.06 134 GLU A O 1
ATOM 1016 N N . LEU A 1 135 ? -8.100 0.568 24.266 1.00 92.88 135 LEU A N 1
ATOM 1017 C CA . LEU A 1 135 ? -7.372 0.608 22.997 1.00 92.88 135 LEU A CA 1
ATOM 1018 C C . LEU A 1 135 ? -6.510 -0.653 22.849 1.00 92.88 135 LEU A C 1
ATOM 1020 O O . LEU A 1 135 ? -5.656 -0.929 23.695 1.00 92.88 135 LEU A O 1
ATOM 1024 N N . LEU A 1 136 ? -6.710 -1.402 21.764 1.00 93.81 136 LEU A N 1
ATOM 1025 C CA . LEU A 1 136 ? -5.936 -2.606 21.489 1.00 93.81 136 LEU A CA 1
ATOM 1026 C C . LEU A 1 136 ? -4.535 -2.234 21.023 1.00 93.81 136 LEU A C 1
ATOM 1028 O O . LEU A 1 136 ? -4.360 -1.464 20.080 1.00 93.81 136 LEU A O 1
ATOM 1032 N N . LYS A 1 137 ? -3.528 -2.805 21.680 1.00 93.75 137 LYS A N 1
ATOM 1033 C CA . LYS A 1 137 ? -2.111 -2.494 21.449 1.00 93.75 137 LYS A CA 1
ATOM 1034 C C . LYS A 1 137 ? -1.504 -3.221 20.254 1.00 93.75 137 LYS A C 1
ATOM 1036 O O . LYS A 1 137 ? -0.456 -2.797 19.784 1.00 93.75 137 LYS A O 1
ATOM 1041 N N . THR A 1 138 ? -2.133 -4.300 19.798 1.00 91.00 138 THR A N 1
ATOM 1042 C CA . THR A 1 138 ? -1.654 -5.111 18.683 1.00 91.00 138 THR A CA 1
ATOM 1043 C C . THR A 1 138 ? -2.807 -5.716 17.893 1.00 91.00 138 THR A C 1
ATOM 1045 O O . THR A 1 138 ? -3.876 -5.974 18.447 1.00 91.00 138 THR A O 1
ATOM 1048 N N . ASP A 1 139 ? -2.565 -5.942 16.606 1.00 86.75 139 ASP A N 1
ATOM 1049 C CA . ASP A 1 139 ? -3.497 -6.525 15.651 1.00 86.75 139 ASP A CA 1
ATOM 1050 C C . ASP A 1 139 ? -3.272 -8.024 15.395 1.00 86.75 139 ASP A C 1
ATOM 1052 O O . ASP A 1 139 ? -3.891 -8.590 14.501 1.00 86.75 139 ASP A O 1
ATOM 1056 N N . GLN A 1 140 ? -2.409 -8.682 16.178 1.00 86.31 140 GLN A N 1
ATOM 1057 C CA . GLN A 1 140 ? -2.063 -10.102 16.005 1.00 86.31 140 GLN A CA 1
ATOM 1058 C C . GLN A 1 140 ? -3.271 -11.047 16.028 1.00 86.31 140 GLN A C 1
ATOM 1060 O O . GLN A 1 140 ? -3.276 -12.048 15.316 1.00 86.31 140 GLN A O 1
ATOM 1065 N N . ASP A 1 141 ? -4.299 -10.715 16.808 1.00 84.06 141 ASP A N 1
ATOM 1066 C CA . ASP A 1 141 ? -5.498 -11.546 16.954 1.00 84.06 141 ASP A CA 1
ATOM 1067 C C . ASP A 1 141 ? -6.587 -11.213 15.921 1.00 84.06 141 ASP A C 1
ATOM 1069 O O . ASP A 1 141 ? -7.691 -11.760 15.964 1.00 84.06 141 ASP A O 1
ATOM 1073 N N . PHE A 1 142 ? -6.320 -10.280 15.003 1.00 87.25 142 PHE A N 1
ATOM 1074 C CA . PHE A 1 142 ? -7.310 -9.839 14.034 1.00 87.25 142 PHE A CA 1
ATOM 1075 C C . PHE A 1 142 ? -7.348 -10.765 12.825 1.00 87.25 142 PHE A C 1
ATOM 1077 O O . PHE A 1 142 ? -6.330 -11.074 12.207 1.00 87.25 142 PHE A O 1
ATOM 1084 N N . GLN A 1 143 ? -8.554 -11.170 12.442 1.00 84.62 143 GLN A N 1
ATOM 1085 C CA . GLN A 1 143 ? -8.764 -12.032 11.292 1.00 84.62 143 GLN A CA 1
ATOM 1086 C C . GLN A 1 143 ? -9.254 -11.204 10.102 1.00 84.62 143 GLN A C 1
ATOM 1088 O O . GLN A 1 143 ? -10.311 -10.562 10.138 1.00 84.62 143 GLN A O 1
ATOM 1093 N N . PHE A 1 144 ? -8.463 -11.220 9.030 1.00 83.94 144 PHE A N 1
ATOM 1094 C CA . PHE A 1 144 ? -8.796 -10.571 7.764 1.00 83.94 144 PHE A CA 1
ATOM 1095 C C . PHE A 1 144 ? -10.159 -11.055 7.238 1.00 83.94 144 PHE A C 1
ATOM 1097 O O . PHE A 1 144 ? -10.466 -12.247 7.291 1.00 83.94 144 PHE A O 1
ATOM 1104 N N . ASP A 1 145 ? -10.976 -10.114 6.758 1.00 84.31 145 ASP A N 1
ATOM 1105 C CA . ASP A 1 145 ? -12.298 -10.326 6.142 1.00 84.31 145 ASP A CA 1
ATOM 1106 C C . ASP A 1 145 ? -13.317 -11.100 7.006 1.00 84.31 145 ASP A C 1
ATOM 1108 O O . ASP A 1 145 ? -14.323 -11.604 6.512 1.00 84.31 145 ASP A O 1
ATOM 1112 N N . SER A 1 146 ? -13.080 -11.188 8.319 1.00 87.31 146 SER A N 1
ATOM 1113 C CA . SER A 1 146 ? -13.923 -11.950 9.253 1.00 87.31 146 SER A CA 1
ATOM 1114 C C . SER A 1 146 ? -14.149 -11.231 10.579 1.00 87.31 146 SER A C 1
ATOM 1116 O O . SER A 1 146 ? -15.285 -11.203 11.060 1.00 87.31 146 SER A O 1
ATOM 1118 N N . SER A 1 147 ? -13.126 -10.581 11.144 1.00 92.31 147 SER A N 1
ATOM 1119 C CA . SER A 1 147 ? -13.308 -9.710 12.307 1.00 92.31 147 SER A CA 1
ATOM 1120 C C . SER A 1 147 ? -14.263 -8.564 11.973 1.00 92.31 147 SER A C 1
ATOM 1122 O O . SER A 1 147 ? -14.113 -7.878 10.957 1.00 92.31 147 SER A O 1
ATOM 1124 N N . LYS A 1 148 ? -15.245 -8.332 12.844 1.00 95.38 148 LYS A N 1
ATOM 1125 C CA . LYS A 1 148 ? -16.216 -7.249 12.690 1.00 95.38 148 LYS A CA 1
ATOM 1126 C C . LYS A 1 148 ? -15.898 -6.125 13.657 1.00 95.38 148 LYS A C 1
ATOM 1128 O O . LYS A 1 148 ? -15.507 -6.357 14.798 1.00 95.38 148 LYS A O 1
ATOM 1133 N N . LEU A 1 149 ? -16.078 -4.897 13.190 1.00 96.00 149 LEU A N 1
ATOM 1134 C CA . LEU A 1 149 ? -15.881 -3.709 14.003 1.00 96.00 149 LEU A CA 1
ATOM 1135 C C . LEU A 1 149 ? -17.139 -2.859 13.968 1.00 96.00 149 LEU A C 1
ATOM 1137 O O . LEU A 1 149 ? -17.629 -2.487 12.901 1.00 96.00 149 LEU A O 1
ATOM 1141 N N . LYS A 1 150 ? -17.641 -2.531 15.154 1.00 96.44 150 LYS A N 1
ATOM 1142 C CA . LYS A 1 150 ? -18.706 -1.554 15.333 1.00 96.44 150 LYS A CA 1
ATOM 1143 C C . LYS A 1 150 ? -18.092 -0.161 15.410 1.00 96.44 150 LYS A C 1
ATOM 1145 O O . LYS A 1 150 ? -17.302 0.114 16.312 1.00 96.44 150 LYS A O 1
ATOM 1150 N N . ILE A 1 151 ? -18.447 0.711 14.475 1.00 95.31 151 ILE A N 1
ATOM 1151 C CA . ILE A 1 151 ? -17.868 2.048 14.382 1.00 95.31 151 ILE A CA 1
ATOM 1152 C C . ILE A 1 151 ? -18.577 2.996 15.346 1.00 95.31 151 ILE A C 1
ATOM 1154 O O . ILE A 1 151 ? -19.805 3.019 15.416 1.00 95.31 151 ILE A O 1
ATOM 1158 N N . ARG A 1 152 ? -17.800 3.791 16.082 1.00 93.94 152 ARG A N 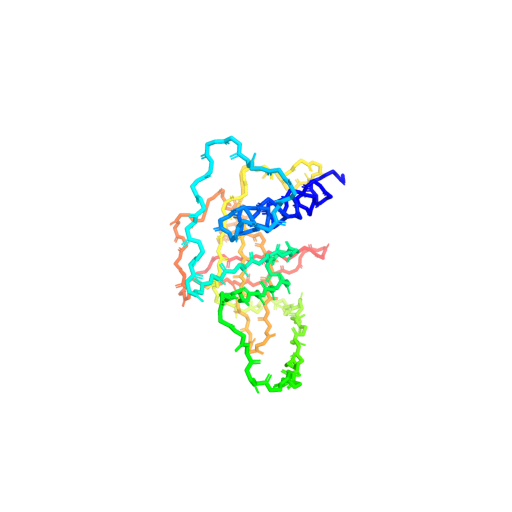1
ATOM 1159 C CA . ARG A 1 152 ? -18.287 4.930 16.862 1.00 93.94 152 ARG A CA 1
ATOM 1160 C C . ARG A 1 152 ? -17.531 6.193 16.506 1.00 93.94 152 ARG A C 1
ATOM 1162 O O . ARG A 1 152 ? -16.319 6.145 16.308 1.00 93.94 152 ARG A O 1
ATOM 1169 N N . ASN A 1 153 ? -18.239 7.313 16.455 1.00 88.12 153 ASN A N 1
ATOM 1170 C CA . ASN A 1 153 ? -17.627 8.626 16.288 1.00 88.12 153 ASN A CA 1
ATOM 1171 C C . ASN A 1 153 ? -17.626 9.361 17.630 1.00 88.12 153 ASN A C 1
ATOM 1173 O O . ASN A 1 153 ? -18.680 9.717 18.150 1.00 88.12 153 ASN A O 1
ATOM 1177 N N . GLU A 1 154 ? -16.440 9.592 18.183 1.00 85.69 154 GLU A N 1
ATOM 1178 C CA . GLU A 1 154 ? -16.267 10.396 19.388 1.00 85.69 154 GLU A CA 1
ATOM 1179 C C . GLU A 1 154 ? -15.435 11.632 19.054 1.00 85.69 154 GLU A C 1
ATOM 1181 O O . GLU A 1 154 ? -14.246 11.529 18.755 1.00 85.69 154 GLU A O 1
ATOM 1186 N N . ASN A 1 155 ? -16.059 12.812 19.107 1.00 81.31 155 ASN A N 1
ATOM 1187 C CA . ASN A 1 155 ? -15.408 14.101 18.844 1.00 81.31 155 ASN A CA 1
ATOM 1188 C C . ASN A 1 155 ? -14.674 14.163 17.488 1.00 81.31 155 ASN A C 1
ATOM 1190 O O . ASN A 1 155 ? -13.605 14.761 17.379 1.00 81.31 155 ASN A O 1
ATOM 1194 N N . GLY A 1 156 ? -15.227 13.526 16.451 1.00 78.69 156 GLY A N 1
ATOM 1195 C CA . GLY A 1 156 ? -14.628 13.472 15.115 1.00 78.69 156 GLY A CA 1
ATOM 1196 C C . GLY A 1 156 ? -13.579 12.371 14.933 1.00 78.69 156 GLY A C 1
ATOM 1197 O O . GLY A 1 156 ? -13.039 12.230 13.838 1.00 78.69 156 GLY A O 1
ATOM 1198 N N . ILE A 1 157 ? -13.297 11.575 15.970 1.00 83.38 157 ILE A N 1
ATOM 1199 C CA . ILE A 1 157 ? -12.378 10.437 15.914 1.00 83.38 157 ILE A CA 1
ATOM 1200 C C . ILE A 1 157 ? -13.192 9.153 15.775 1.00 83.38 157 ILE A C 1
ATOM 1202 O O . ILE A 1 157 ? -14.026 8.831 16.625 1.00 83.38 157 ILE A O 1
ATOM 1206 N N . LEU A 1 158 ? -12.926 8.395 14.710 1.00 90.31 158 LEU A N 1
ATOM 1207 C CA . LEU A 1 158 ? -13.553 7.096 14.499 1.00 90.31 158 LEU A CA 1
ATOM 1208 C C . LEU A 1 158 ? -12.847 6.009 15.318 1.00 90.31 158 LEU A C 1
ATOM 1210 O O . LEU A 1 158 ? -11.638 5.786 15.202 1.00 90.31 158 LEU A O 1
ATOM 1214 N N . LYS A 1 159 ? -13.637 5.299 16.118 1.00 93.81 159 LYS A N 1
ATOM 1215 C CA . LYS A 1 159 ? -13.240 4.115 16.877 1.00 93.81 159 LYS A CA 1
ATOM 1216 C C . LYS A 1 159 ? -13.906 2.885 16.281 1.00 93.81 159 LYS A C 1
ATOM 1218 O O . LYS A 1 159 ? -15.095 2.921 15.982 1.00 93.81 159 LYS A O 1
ATOM 1223 N N . GLY A 1 160 ? -13.163 1.795 16.150 1.00 95.25 160 GLY A N 1
ATOM 1224 C CA . GLY A 1 160 ? -13.713 0.487 15.818 1.00 95.25 160 GLY A CA 1
ATOM 1225 C C . GLY A 1 160 ? -13.724 -0.388 17.060 1.00 95.25 160 GLY A C 1
ATOM 1226 O O . GLY A 1 160 ? -12.661 -0.734 17.563 1.00 95.25 160 GLY A O 1
ATOM 1227 N N . ILE A 1 161 ? -14.903 -0.740 17.560 1.00 95.81 161 ILE A N 1
ATOM 1228 C CA . ILE A 1 161 ? -15.051 -1.675 18.677 1.00 95.81 161 ILE A CA 1
ATOM 1229 C C . ILE A 1 161 ? -15.101 -3.082 18.089 1.00 95.81 161 ILE A C 1
ATOM 1231 O O . ILE A 1 161 ? -16.026 -3.387 17.335 1.00 95.81 161 ILE A O 1
ATOM 1235 N N . LEU A 1 162 ? -14.110 -3.911 18.407 1.00 93.75 162 LEU A N 1
ATOM 1236 C CA . LEU A 1 162 ? -14.082 -5.318 18.016 1.00 93.75 162 LEU A CA 1
ATOM 1237 C C . LEU A 1 162 ? -15.257 -6.053 18.685 1.00 93.75 162 LEU A C 1
ATOM 1239 O O . LEU A 1 162 ? -15.426 -5.947 19.905 1.00 93.75 162 LEU A O 1
ATOM 1243 N N . ILE A 1 163 ? -16.069 -6.746 17.881 1.00 90.75 163 ILE A N 1
ATOM 1244 C CA . ILE A 1 163 ? -17.256 -7.504 18.322 1.00 90.75 163 ILE A CA 1
ATOM 1245 C C . ILE A 1 163 ? -17.121 -8.997 18.050 1.00 90.75 163 ILE A C 1
ATOM 1247 O O . ILE A 1 163 ? -16.461 -9.359 17.049 1.00 90.75 163 ILE A O 1
#

Secondary structure (DSSP, 8-state):
--HHHHHHHHHHHHHHHHHHHHHHHHT-SSSPPTT------SEEEEEEEETTTTEEEEEEEESSPP-PPPPPP-PPPPPPPB----TT-EEEEEEEEEE---TTSSSPSSEEEEEEE-STTBEEEEEEE-TTSPBPS--TTPPTTT-EEEEEEETTEEEEEE-

Sequence (163 aa):
MGGILNYQAAMSVSAATGLVDVAAHYGLYSKESPNVLITRPGKTLLGGNGGIDSINSVAIFSSEPSRLKPKKIKIKRLFLNQNWANDNEIGTLYSSTTVNLNPGFITKTPYSLALVKMQPGRYVMVNVFNSKGELLKTDQDFQFDSSKLKIRNENGILKGILI

pLDDT: mean 85.13, std 10.21, range [39.44, 96.44]

Radius of gyration: 23.16 Å; chains: 1; bounding box: 56×29×63 Å